Protein AF-I7ZUE5-F1 (afdb_monomer_lite)

Secondary structure (DSSP, 8-state):
-HHHHHHHHHHHHHHHHHHHHHHHHHHHHHHHHHHHHHT-----GGGTTSHHHHHHHHHHHHHHHHHHS---------SS-HHHHHHHHHHS--HHHHHHHHHHHHHHHHHHHHHHHHHHHHHHHHHHHHHHHHHHHHHHHTTPPP-HHHHHHHHHHHHHHHHHHHHHHHHHTT-

Radius of gyration: 24.79 Å; chains: 1; bounding box: 54×38×72 Å

Organism: Aspergillus oryzae (strain 3.042) (NCBI:txid1160506)

Sequence (175 aa):
MVDRLVGSIDTLQVNAARALRVAEIINDYRTLLVHIARHNVQIPTEDYHEEAYKEIRDGLAAAQALMSANYNPIVASAQSNTETEKAELKRYGDPLYQLARRILIICRTILDASARRFQAHRIYLRVAVARRWVIARQDILRGARPGIQHTASLIAVGNTFRQVNRALYFQICKH

Structure (mmCIF, N/CA/C/O backbone):
data_AF-I7ZUE5-F1
#
_entry.id   AF-I7ZUE5-F1
#
loop_
_atom_site.group_PDB
_atom_site.id
_atom_site.type_symbol
_atom_site.label_atom_id
_atom_site.label_alt_id
_atom_site.label_comp_id
_atom_site.label_asym_id
_atom_site.label_entity_id
_atom_site.label_seq_id
_atom_site.pdbx_PDB_ins_code
_atom_site.Cartn_x
_atom_site.Cartn_y
_atom_site.Cartn_z
_atom_site.occupancy
_atom_site.B_iso_or_equiv
_atom_site.auth_seq_id
_atom_site.auth_comp_id
_atom_site.auth_asym_id
_atom_site.auth_atom_id
_atom_site.pdbx_PDB_model_num
ATOM 1 N N . MET A 1 1 ? 35.327 -12.422 -38.710 1.00 49.00 1 MET A N 1
ATOM 2 C CA . MET A 1 1 ? 33.894 -12.697 -38.995 1.00 49.00 1 MET A CA 1
ATOM 3 C C . MET A 1 1 ? 33.211 -13.367 -37.804 1.00 49.00 1 MET A C 1
ATOM 5 O O . MET A 1 1 ? 32.130 -12.927 -37.440 1.00 49.00 1 MET A O 1
ATOM 9 N N . VAL A 1 2 ? 33.868 -14.334 -37.149 1.00 50.28 2 VAL A N 1
ATOM 10 C CA . VAL A 1 2 ? 33.399 -14.998 -35.915 1.00 50.28 2 VAL A CA 1
ATOM 11 C C . VAL A 1 2 ? 33.222 -14.018 -34.740 1.00 50.28 2 VAL A C 1
ATOM 13 O O . VAL A 1 2 ? 32.155 -14.003 -34.141 1.00 50.28 2 VAL A O 1
ATOM 16 N N . ASP A 1 3 ? 34.161 -13.092 -34.506 1.00 46.91 3 ASP A N 1
ATOM 17 C CA . ASP A 1 3 ? 34.048 -12.104 -33.408 1.00 46.91 3 ASP A CA 1
ATOM 18 C C . ASP A 1 3 ? 32.844 -11.156 -33.520 1.00 46.91 3 ASP A C 1
ATOM 20 O O . ASP A 1 3 ? 32.281 -10.730 -32.514 1.00 46.91 3 ASP A O 1
ATOM 24 N N . ARG A 1 4 ? 32.390 -10.845 -34.745 1.00 49.16 4 ARG A N 1
ATOM 25 C CA . ARG A 1 4 ? 31.177 -10.028 -34.946 1.00 49.16 4 ARG A CA 1
ATOM 26 C C . ARG A 1 4 ? 29.900 -10.810 -34.642 1.00 49.16 4 ARG A C 1
ATOM 28 O O . ARG A 1 4 ? 28.925 -10.213 -34.198 1.00 49.16 4 ARG A O 1
ATOM 35 N N . LEU A 1 5 ? 29.900 -12.122 -34.883 1.00 47.94 5 LEU A N 1
ATOM 36 C CA . LEU A 1 5 ? 28.777 -13.002 -34.557 1.00 47.94 5 LEU A CA 1
ATOM 37 C C . LEU A 1 5 ? 28.704 -13.250 -33.046 1.00 47.94 5 LEU A C 1
ATOM 39 O O . LEU A 1 5 ? 27.622 -13.138 -32.481 1.00 47.94 5 LEU A O 1
ATOM 43 N N . VAL A 1 6 ? 29.846 -13.473 -32.388 1.00 55.06 6 VAL A N 1
ATOM 44 C CA . VAL A 1 6 ? 29.937 -13.616 -30.924 1.00 55.06 6 VAL A CA 1
ATOM 45 C C . VAL A 1 6 ? 29.474 -12.334 -30.221 1.00 55.06 6 VAL A C 1
ATOM 47 O O . VAL A 1 6 ? 28.550 -12.386 -29.415 1.00 55.06 6 VAL A O 1
ATOM 50 N N . GLY A 1 7 ? 29.967 -11.158 -30.632 1.00 57.81 7 GLY A N 1
ATOM 51 C CA . GLY A 1 7 ? 29.498 -9.881 -30.075 1.00 57.81 7 GLY A CA 1
ATOM 52 C C . GLY A 1 7 ? 28.004 -9.595 -30.326 1.00 57.81 7 GLY A C 1
ATOM 53 O O . GLY A 1 7 ? 27.335 -8.950 -29.513 1.00 57.81 7 GLY A O 1
ATOM 54 N N . SER A 1 8 ? 27.439 -10.101 -31.428 1.00 56.16 8 SER A N 1
ATOM 55 C CA . SER A 1 8 ? 26.000 -9.997 -31.710 1.00 56.16 8 SER A CA 1
ATOM 56 C C . SER A 1 8 ? 25.156 -10.948 -30.852 1.00 56.16 8 SER A C 1
ATOM 58 O O . SER A 1 8 ? 24.023 -10.609 -30.514 1.00 56.16 8 SER A O 1
ATOM 60 N N . ILE A 1 9 ? 25.676 -12.123 -30.493 1.00 58.72 9 ILE A N 1
ATOM 61 C CA . ILE A 1 9 ? 25.003 -13.086 -29.609 1.00 58.72 9 ILE A CA 1
ATOM 62 C C . ILE A 1 9 ? 25.029 -12.579 -28.160 1.00 58.72 9 ILE A C 1
ATOM 64 O O . ILE A 1 9 ? 23.986 -12.563 -27.504 1.00 58.72 9 ILE A O 1
ATOM 68 N N . ASP A 1 10 ? 26.162 -12.045 -27.700 1.00 60.12 10 ASP A N 1
ATOM 69 C CA . ASP A 1 10 ? 26.307 -11.512 -26.338 1.00 60.12 10 ASP A CA 1
ATOM 70 C C . ASP A 1 10 ? 25.385 -10.308 -26.093 1.00 60.12 10 ASP A C 1
ATOM 72 O O . ASP A 1 10 ? 24.738 -10.182 -25.049 1.00 60.12 10 ASP A O 1
ATOM 76 N N . THR A 1 11 ? 25.248 -9.426 -27.086 1.00 62.75 11 THR A N 1
ATOM 77 C CA . THR A 1 11 ? 24.328 -8.282 -27.005 1.00 62.75 11 THR A CA 1
ATOM 78 C C . THR A 1 11 ? 22.857 -8.700 -27.034 1.00 62.75 11 THR A C 1
ATOM 80 O O . THR A 1 11 ? 22.044 -8.099 -26.325 1.00 62.75 11 THR A O 1
ATOM 83 N N . LEU A 1 12 ? 22.492 -9.737 -27.795 1.00 65.50 12 LEU A N 1
ATOM 84 C CA . LEU A 1 12 ? 21.147 -10.323 -27.758 1.00 65.50 12 LEU A CA 1
ATOM 85 C C . LEU A 1 12 ? 20.842 -10.932 -26.384 1.00 65.50 12 LEU A C 1
ATOM 87 O O . LEU A 1 12 ? 19.768 -10.678 -25.837 1.00 65.50 12 LEU A O 1
ATOM 91 N N . GLN A 1 13 ? 21.797 -11.647 -25.789 1.00 67.81 13 GLN A N 1
ATOM 92 C CA . GLN A 1 13 ? 21.647 -12.256 -24.469 1.00 67.81 13 GLN A CA 1
ATOM 93 C C . GLN A 1 13 ? 21.510 -11.206 -23.355 1.00 67.81 13 GLN A C 1
ATOM 95 O O . GLN A 1 13 ? 20.609 -11.303 -22.520 1.00 67.81 13 GLN A O 1
ATOM 100 N N . VAL A 1 14 ? 22.334 -10.152 -23.364 1.00 71.56 14 VAL A N 1
ATOM 101 C CA . VAL A 1 14 ? 22.237 -9.046 -22.393 1.00 71.56 14 VAL A CA 1
ATOM 102 C C . VAL A 1 14 ? 20.907 -8.302 -22.526 1.00 71.56 14 VAL A C 1
ATOM 104 O O . VAL A 1 14 ? 20.291 -7.940 -21.522 1.00 71.56 14 VAL A O 1
ATOM 107 N N . ASN A 1 15 ? 20.422 -8.087 -23.749 1.00 72.44 15 ASN A N 1
ATOM 108 C CA . ASN A 1 15 ? 19.129 -7.441 -23.969 1.00 72.44 15 ASN A CA 1
ATOM 109 C C . ASN A 1 15 ? 17.957 -8.327 -23.526 1.00 72.44 15 ASN A C 1
ATOM 111 O O . ASN A 1 15 ? 17.015 -7.814 -22.923 1.00 72.44 15 ASN A O 1
ATOM 115 N N . ALA A 1 16 ? 18.034 -9.641 -23.752 1.00 74.31 16 ALA A N 1
ATOM 116 C CA . ALA A 1 16 ? 17.057 -10.600 -23.243 1.00 74.31 16 ALA A CA 1
ATOM 117 C C . ALA A 1 16 ? 17.033 -10.623 -21.705 1.00 74.31 16 ALA A C 1
ATOM 119 O O . ALA A 1 16 ? 15.961 -10.532 -21.109 1.00 74.31 16 ALA A O 1
ATOM 120 N N . ALA A 1 17 ? 18.199 -10.634 -21.052 1.00 78.88 17 ALA A N 1
ATOM 121 C CA . ALA A 1 17 ? 18.302 -10.559 -19.594 1.00 78.88 17 ALA A CA 1
ATOM 122 C C . ALA A 1 17 ? 17.715 -9.248 -19.034 1.00 78.88 17 ALA A C 1
ATOM 124 O O . ALA A 1 17 ? 16.997 -9.251 -18.034 1.00 78.88 17 ALA A O 1
ATOM 125 N N . ARG A 1 18 ? 17.958 -8.115 -19.706 1.00 77.31 18 ARG A N 1
ATOM 126 C CA . ARG A 1 18 ? 17.361 -6.819 -19.340 1.00 77.31 18 ARG A CA 1
ATOM 127 C C . ARG A 1 18 ? 15.842 -6.817 -19.510 1.00 77.31 18 ARG A C 1
ATOM 129 O O . ARG A 1 18 ? 15.144 -6.296 -18.644 1.00 77.31 18 ARG A O 1
ATOM 136 N N . ALA A 1 19 ? 15.326 -7.403 -20.589 1.00 75.38 19 ALA A N 1
ATOM 137 C CA . ALA A 1 19 ? 13.889 -7.526 -20.821 1.00 75.38 19 ALA A CA 1
ATOM 138 C C . ALA A 1 19 ? 13.216 -8.415 -19.763 1.00 75.38 19 ALA A C 1
ATOM 140 O O . ALA A 1 19 ? 12.170 -8.041 -19.231 1.00 75.38 19 ALA A O 1
ATOM 141 N N . LEU A 1 20 ? 13.849 -9.535 -19.397 1.00 83.50 20 LEU A N 1
ATOM 142 C CA . LEU A 1 20 ? 13.395 -10.397 -18.307 1.00 83.50 20 LEU A CA 1
ATOM 143 C C . LEU A 1 20 ? 13.330 -9.624 -16.985 1.00 83.50 20 LEU A C 1
ATOM 145 O O . LEU A 1 20 ? 12.303 -9.642 -16.313 1.00 83.50 20 LEU A O 1
ATOM 149 N N . ARG A 1 21 ? 14.377 -8.856 -16.659 1.00 83.12 21 ARG A N 1
ATOM 150 C CA . ARG A 1 21 ? 14.407 -8.036 -15.442 1.00 83.12 21 ARG A CA 1
ATOM 151 C C . ARG A 1 21 ? 13.282 -7.003 -15.397 1.00 83.12 21 ARG A C 1
ATOM 153 O O . ARG A 1 21 ? 12.681 -6.788 -14.347 1.00 83.12 21 ARG A O 1
ATOM 160 N N . VAL A 1 22 ? 12.981 -6.359 -16.526 1.00 81.44 22 VAL A N 1
ATOM 161 C CA . VAL A 1 22 ? 11.832 -5.446 -16.631 1.00 81.44 22 VAL A CA 1
ATOM 162 C C . VAL A 1 22 ? 10.527 -6.199 -16.363 1.00 81.44 22 VAL A C 1
ATOM 164 O O . VAL A 1 22 ? 9.699 -5.716 -15.592 1.00 81.44 22 VAL A O 1
ATOM 167 N N . ALA A 1 23 ? 10.351 -7.387 -16.946 1.00 83.00 23 ALA A N 1
ATOM 168 C CA . ALA A 1 23 ? 9.158 -8.203 -16.740 1.00 83.00 23 ALA A CA 1
ATOM 169 C C . ALA A 1 23 ? 8.977 -8.616 -15.267 1.00 83.00 23 ALA A C 1
ATOM 171 O O . ALA A 1 23 ? 7.876 -8.469 -14.738 1.00 83.00 23 ALA A O 1
ATOM 172 N N . GLU A 1 24 ? 10.046 -9.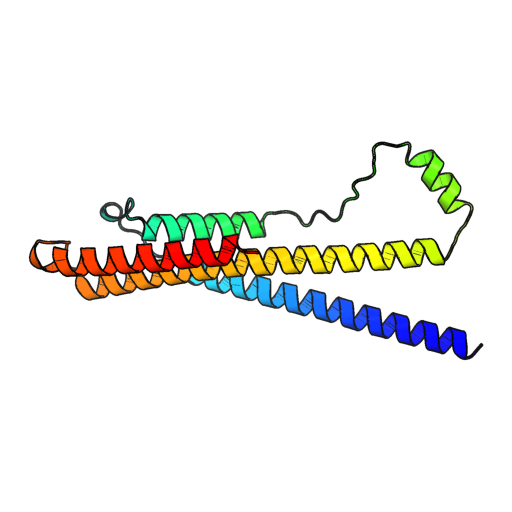044 -14.588 1.00 88.44 24 GLU A N 1
ATOM 173 C CA . GLU A 1 24 ? 10.044 -9.367 -13.151 1.00 88.44 24 GLU A CA 1
ATOM 174 C C . GLU A 1 24 ? 9.600 -8.171 -12.301 1.00 88.44 24 GLU A C 1
ATOM 176 O O . GLU A 1 24 ? 8.690 -8.281 -11.480 1.00 88.44 24 GLU A O 1
ATOM 181 N N . ILE A 1 25 ? 10.203 -6.998 -12.524 1.00 87.12 25 ILE A N 1
ATOM 182 C CA . ILE A 1 25 ? 9.883 -5.785 -11.759 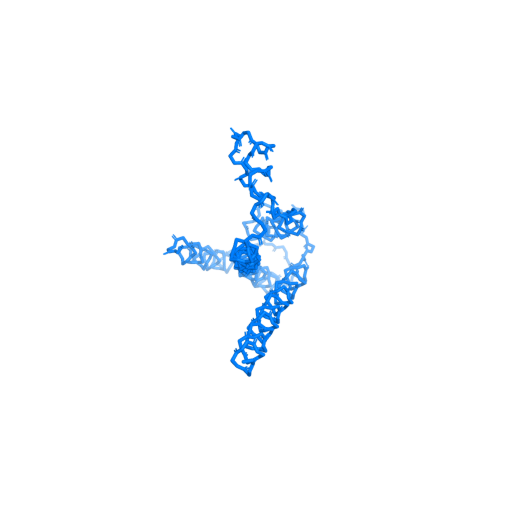1.00 87.12 25 ILE A CA 1
ATOM 183 C C . ILE A 1 25 ? 8.422 -5.384 -11.966 1.00 87.12 25 ILE A C 1
ATOM 185 O O . ILE A 1 25 ? 7.739 -5.039 -11.000 1.00 87.12 25 ILE A O 1
ATOM 189 N N . ILE A 1 26 ? 7.932 -5.440 -13.207 1.00 84.31 26 ILE A N 1
ATOM 190 C CA . ILE A 1 26 ? 6.540 -5.115 -13.527 1.00 84.31 26 ILE A CA 1
ATOM 191 C C . ILE A 1 26 ? 5.586 -6.135 -12.894 1.00 84.31 26 ILE A C 1
ATOM 193 O O . ILE A 1 26 ? 4.530 -5.746 -12.392 1.00 84.31 26 ILE A O 1
ATOM 197 N N . ASN A 1 27 ? 5.931 -7.424 -12.896 1.00 87.75 27 ASN A N 1
ATOM 198 C CA . ASN A 1 27 ? 5.122 -8.460 -12.259 1.00 87.75 27 ASN A CA 1
ATOM 199 C C . ASN A 1 27 ? 5.018 -8.252 -10.741 1.00 87.75 27 ASN A C 1
ATOM 201 O O . ASN A 1 27 ? 3.916 -8.255 -10.187 1.00 87.75 27 ASN A O 1
ATOM 205 N N . ASP A 1 28 ? 6.144 -7.995 -10.077 1.00 88.94 28 ASP A N 1
ATOM 206 C CA . ASP A 1 28 ? 6.181 -7.706 -8.641 1.00 88.94 28 ASP A CA 1
ATOM 207 C C . ASP A 1 28 ? 5.385 -6.439 -8.308 1.00 88.94 28 ASP A C 1
ATOM 209 O O . ASP A 1 28 ? 4.617 -6.403 -7.345 1.00 88.94 28 ASP A O 1
ATOM 213 N N . TYR A 1 29 ? 5.511 -5.406 -9.142 1.00 88.19 29 TYR A N 1
ATOM 214 C CA . TYR A 1 29 ? 4.733 -4.178 -9.029 1.00 88.19 29 TYR A CA 1
ATOM 215 C C . TYR A 1 29 ? 3.218 -4.433 -9.127 1.00 88.19 29 TYR A C 1
ATOM 217 O O . TYR A 1 29 ? 2.468 -4.008 -8.248 1.00 88.19 29 TYR A O 1
ATOM 225 N N . ARG A 1 30 ? 2.757 -5.175 -10.145 1.00 86.75 30 ARG A N 1
ATOM 226 C CA . ARG A 1 30 ? 1.338 -5.554 -10.284 1.00 86.75 30 ARG A CA 1
ATOM 227 C C . ARG A 1 30 ? 0.846 -6.360 -9.085 1.00 86.75 30 ARG A C 1
ATOM 229 O O . ARG A 1 30 ? -0.253 -6.114 -8.595 1.00 86.75 30 ARG A O 1
ATOM 236 N N . THR A 1 31 ? 1.670 -7.279 -8.589 1.00 91.81 31 THR A N 1
ATOM 237 C CA . THR A 1 31 ? 1.360 -8.089 -7.406 1.00 91.81 31 THR A CA 1
ATOM 238 C C . THR A 1 31 ? 1.138 -7.199 -6.180 1.00 91.81 31 THR A C 1
ATOM 240 O O . THR A 1 31 ? 0.120 -7.332 -5.500 1.00 91.81 31 THR A O 1
ATOM 243 N N . LEU A 1 32 ? 2.018 -6.219 -5.938 1.00 90.50 32 LEU A N 1
ATOM 244 C CA . LEU A 1 32 ? 1.857 -5.248 -4.848 1.00 90.50 32 LEU A CA 1
ATOM 245 C C . LEU A 1 32 ? 0.550 -4.453 -4.959 1.00 90.50 32 LEU A C 1
ATOM 247 O O . LEU A 1 32 ? -0.148 -4.300 -3.959 1.00 90.50 32 LEU A O 1
ATOM 251 N N . LEU A 1 33 ? 0.182 -3.991 -6.156 1.00 87.56 33 LEU A N 1
ATOM 252 C CA . LEU A 1 33 ? -1.074 -3.262 -6.370 1.00 87.56 33 LEU A CA 1
ATOM 253 C C . LEU A 1 33 ? -2.309 -4.103 -6.029 1.00 87.56 33 LEU A C 1
ATOM 255 O O . LEU A 1 33 ? -3.222 -3.614 -5.363 1.00 87.56 33 LEU A O 1
ATOM 259 N N . VAL A 1 34 ? -2.319 -5.380 -6.425 1.00 89.44 34 VAL A N 1
ATOM 260 C CA . VAL A 1 34 ? -3.399 -6.313 -6.068 1.00 89.44 34 VAL A CA 1
ATOM 261 C C . VAL A 1 34 ? -3.488 -6.478 -4.550 1.00 89.44 34 VAL A C 1
ATOM 263 O O . VAL A 1 34 ? -4.586 -6.458 -3.994 1.00 89.44 34 VAL A O 1
ATOM 266 N N . HIS A 1 35 ? -2.354 -6.605 -3.858 1.00 88.62 35 HIS A N 1
ATOM 267 C CA . HIS A 1 35 ? -2.344 -6.704 -2.398 1.00 88.62 35 HIS A CA 1
ATOM 268 C C . HIS A 1 35 ? -2.838 -5.427 -1.711 1.00 88.62 35 HIS A C 1
ATOM 270 O O . HIS A 1 35 ? -3.611 -5.524 -0.760 1.00 88.62 35 HIS A O 1
ATOM 276 N N . ILE A 1 36 ? -2.466 -4.247 -2.213 1.00 89.12 36 ILE A N 1
ATOM 277 C CA . ILE A 1 36 ? -2.967 -2.966 -1.698 1.00 89.12 36 ILE A CA 1
ATOM 278 C C . ILE A 1 36 ? -4.493 -2.898 -1.829 1.00 89.12 36 ILE A C 1
ATOM 280 O O . ILE A 1 36 ? -5.174 -2.575 -0.858 1.00 89.12 36 ILE A O 1
ATOM 284 N N . ALA A 1 37 ? -5.045 -3.279 -2.985 1.00 88.00 37 ALA A N 1
ATOM 285 C CA . ALA A 1 37 ? -6.490 -3.273 -3.214 1.00 88.00 37 ALA A CA 1
ATOM 286 C C . ALA A 1 37 ? -7.258 -4.206 -2.254 1.00 88.00 37 ALA A C 1
ATOM 288 O O . ALA A 1 37 ? -8.360 -3.873 -1.819 1.00 88.00 37 ALA A O 1
ATOM 289 N N . ARG A 1 38 ? -6.669 -5.346 -1.859 1.00 89.19 38 ARG A N 1
ATOM 290 C CA . ARG A 1 38 ? -7.270 -6.284 -0.886 1.00 89.19 38 ARG A CA 1
ATOM 291 C C . ARG A 1 38 ? -7.407 -5.709 0.524 1.00 89.19 38 ARG A C 1
ATOM 293 O O . ARG A 1 38 ? -8.166 -6.248 1.323 1.00 89.19 38 ARG A O 1
ATOM 300 N N . HIS A 1 39 ? -6.676 -4.648 0.854 1.00 85.50 39 HIS A N 1
ATOM 301 C CA . HIS A 1 39 ? -6.783 -3.985 2.152 1.00 85.50 39 HIS A CA 1
ATOM 302 C C . HIS A 1 39 ? -7.927 -2.971 2.230 1.00 85.50 39 HIS A C 1
ATOM 304 O O . HIS A 1 39 ? -8.079 -2.328 3.267 1.00 85.50 39 HIS A O 1
ATOM 310 N N . ASN A 1 40 ? -8.742 -2.842 1.180 1.00 81.81 40 ASN A N 1
ATOM 311 C CA . ASN A 1 40 ? -9.943 -2.024 1.224 1.00 81.81 40 ASN A CA 1
ATOM 312 C C . ASN A 1 40 ? -10.910 -2.525 2.313 1.00 81.81 40 ASN A C 1
ATOM 314 O O . ASN A 1 40 ? -11.172 -3.724 2.433 1.00 81.81 40 ASN A O 1
ATOM 318 N N . VAL A 1 41 ? -11.426 -1.604 3.125 1.00 80.69 41 VAL A N 1
ATOM 319 C CA . VAL A 1 41 ? -12.289 -1.901 4.277 1.00 80.69 41 VAL A CA 1
ATOM 320 C C . VAL A 1 41 ? -13.539 -1.048 4.185 1.00 80.69 41 VAL A C 1
ATOM 322 O O . VAL A 1 41 ? -13.458 0.110 3.788 1.00 80.69 41 VAL A O 1
ATOM 325 N N . GLN A 1 42 ? -14.683 -1.586 4.605 1.00 77.25 42 GLN A N 1
ATOM 326 C CA . GLN A 1 42 ? -15.856 -0.758 4.869 1.00 77.25 42 GLN A CA 1
ATOM 327 C C . GLN A 1 42 ? -15.566 0.141 6.074 1.00 77.25 42 GLN A C 1
ATOM 329 O O . GLN A 1 42 ? -15.270 -0.355 7.160 1.00 77.25 42 GLN A O 1
ATOM 334 N N . ILE A 1 43 ? -15.602 1.457 5.863 1.00 78.56 43 ILE A N 1
ATOM 335 C CA . ILE A 1 43 ? -15.299 2.457 6.890 1.00 78.56 43 ILE A CA 1
ATOM 336 C C . ILE A 1 43 ? -16.630 2.950 7.466 1.00 78.56 43 ILE A C 1
ATOM 338 O O . ILE A 1 43 ? -17.400 3.561 6.722 1.00 78.56 43 ILE A O 1
ATOM 342 N N . PRO A 1 44 ? -16.924 2.706 8.756 1.00 76.75 44 PRO A N 1
ATOM 343 C CA . PRO A 1 44 ? -18.096 3.280 9.405 1.00 76.75 44 PRO A CA 1
ATOM 344 C C . PRO A 1 44 ? -18.022 4.810 9.400 1.00 76.75 44 PRO A C 1
ATOM 346 O O . PRO A 1 44 ? -16.956 5.379 9.635 1.00 76.75 44 PRO A O 1
ATOM 349 N N . THR A 1 45 ? -19.151 5.485 9.174 1.00 74.44 45 THR A N 1
ATOM 350 C CA . THR A 1 45 ? -19.218 6.957 9.103 1.00 74.44 45 THR A CA 1
ATOM 351 C C . THR A 1 45 ? -18.699 7.629 10.379 1.00 74.44 45 THR A C 1
ATOM 353 O O . THR A 1 45 ? -18.031 8.655 10.304 1.00 74.44 45 THR A O 1
ATOM 356 N N . GLU A 1 46 ? -18.947 7.018 11.541 1.00 74.56 46 GLU A N 1
ATOM 357 C CA . GLU A 1 46 ? -18.516 7.514 12.858 1.00 74.56 46 GLU A CA 1
ATOM 358 C C . GLU A 1 46 ? -16.986 7.491 13.031 1.00 74.56 46 GLU A C 1
ATOM 360 O O . GLU A 1 46 ? -16.412 8.391 13.637 1.00 74.56 46 GLU A O 1
ATOM 365 N N . ASP A 1 47 ? -16.310 6.510 12.427 1.00 78.50 47 ASP A N 1
ATOM 366 C CA . ASP A 1 47 ? -14.861 6.310 12.540 1.00 78.50 47 ASP A CA 1
ATOM 367 C C . ASP A 1 47 ? -14.091 6.939 11.358 1.00 78.50 47 ASP A C 1
ATOM 369 O O . ASP A 1 47 ? -12.875 6.783 11.229 1.00 78.50 47 ASP A O 1
ATOM 373 N N . TYR A 1 48 ? -14.768 7.678 10.471 1.00 77.44 48 TYR A N 1
ATOM 374 C CA . TYR A 1 48 ? -14.175 8.198 9.234 1.00 77.44 48 TYR A CA 1
ATOM 375 C C . TYR A 1 48 ? -12.939 9.084 9.470 1.00 77.44 48 TYR A C 1
ATOM 377 O O . TYR A 1 48 ? -12.041 9.140 8.619 1.00 77.44 48 TYR A O 1
ATOM 385 N N . HIS A 1 49 ? -12.887 9.777 10.610 1.00 80.38 49 HIS A N 1
ATOM 386 C CA . HIS A 1 49 ? -11.832 10.731 10.951 1.00 80.38 49 HIS A CA 1
ATOM 387 C C . HIS A 1 49 ? -10.581 10.101 11.571 1.00 80.38 49 HIS A C 1
ATOM 389 O O . HIS A 1 49 ? -9.560 10.794 11.650 1.00 80.38 49 HIS A O 1
ATOM 395 N N . GLU A 1 50 ? -10.637 8.824 11.955 1.00 87.06 50 GLU A N 1
ATOM 396 C CA . GLU A 1 50 ? -9.502 8.119 12.547 1.00 87.06 50 GLU A CA 1
ATOM 397 C C . GLU A 1 50 ? -8.324 8.050 11.568 1.00 87.06 50 GLU A C 1
ATOM 399 O O . GLU A 1 50 ? -8.478 7.809 10.364 1.00 87.06 50 GLU A O 1
ATOM 404 N N . GLU A 1 51 ? -7.120 8.260 12.100 1.00 88.25 51 GLU A N 1
ATOM 405 C CA . GLU A 1 51 ? -5.889 8.396 11.313 1.00 88.25 51 GLU A CA 1
ATOM 406 C C . GLU A 1 51 ? -5.617 7.161 10.445 1.00 88.25 51 GLU A C 1
ATOM 408 O O . GLU A 1 51 ? -5.251 7.291 9.280 1.00 88.25 51 GLU A O 1
ATOM 413 N N . ALA A 1 52 ? -5.855 5.958 10.971 1.00 89.00 52 ALA A N 1
ATOM 414 C CA . ALA A 1 52 ? -5.629 4.718 10.232 1.00 89.00 52 ALA A CA 1
ATOM 415 C C . ALA A 1 52 ? -6.602 4.541 9.052 1.00 89.00 52 ALA A C 1
ATOM 417 O O . ALA A 1 52 ? -6.207 4.052 7.995 1.00 89.00 52 ALA A O 1
ATOM 418 N N . TYR A 1 53 ? -7.862 4.967 9.187 1.00 90.75 53 TYR A N 1
ATOM 419 C CA . TYR A 1 53 ? -8.814 4.907 8.075 1.00 90.75 53 TYR A CA 1
ATOM 420 C C . TYR A 1 53 ? -8.488 5.940 6.991 1.00 90.75 53 TYR A C 1
ATOM 422 O O . TYR A 1 53 ? -8.634 5.635 5.806 1.00 90.75 53 TYR A O 1
ATOM 430 N N . LYS A 1 54 ? -7.990 7.126 7.370 1.00 91.06 54 LYS A N 1
ATOM 431 C CA . LYS A 1 54 ? -7.422 8.092 6.412 1.00 91.06 54 LYS A CA 1
ATOM 432 C C . LYS A 1 54 ? -6.239 7.486 5.662 1.00 91.06 54 LYS A C 1
ATOM 434 O O . LYS A 1 54 ? -6.238 7.494 4.440 1.00 91.06 54 LYS A O 1
ATOM 439 N N . GLU A 1 55 ? -5.312 6.862 6.382 1.00 92.62 55 GLU A N 1
ATOM 440 C CA . GLU A 1 55 ? -4.115 6.243 5.808 1.00 92.62 55 GLU A CA 1
ATOM 441 C C . GLU A 1 55 ? -4.441 5.160 4.764 1.00 92.62 55 GLU A C 1
ATOM 443 O O . GLU A 1 55 ? -3.790 5.079 3.722 1.00 92.62 55 GLU A O 1
ATOM 448 N N . ILE A 1 56 ? -5.476 4.346 5.009 1.00 91.94 56 ILE A N 1
ATOM 449 C CA . ILE A 1 56 ? -5.953 3.341 4.044 1.00 91.94 56 ILE A CA 1
ATOM 450 C C . ILE A 1 56 ? -6.506 4.018 2.786 1.00 91.94 56 ILE A C 1
ATOM 452 O O . ILE A 1 56 ? -6.155 3.611 1.678 1.00 91.94 56 ILE A O 1
ATOM 456 N N . ARG A 1 57 ? -7.344 5.053 2.935 1.00 91.38 57 ARG A N 1
ATOM 457 C CA . ARG A 1 57 ? -7.912 5.786 1.790 1.00 91.38 57 ARG A CA 1
ATOM 458 C C . ARG A 1 57 ? -6.828 6.474 0.971 1.00 91.38 57 ARG A C 1
ATOM 460 O O . ARG A 1 57 ? -6.797 6.310 -0.245 1.00 91.38 57 ARG A O 1
ATOM 467 N N . ASP A 1 58 ? -5.914 7.169 1.636 1.00 91.94 58 ASP A N 1
ATOM 468 C CA . ASP A 1 58 ? -4.799 7.863 0.996 1.00 91.94 58 ASP A CA 1
ATOM 469 C C . ASP A 1 58 ? -3.867 6.872 0.297 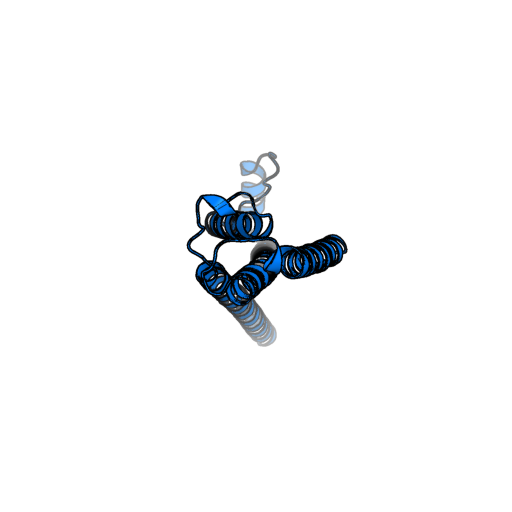1.00 91.94 58 ASP A C 1
ATOM 471 O O . ASP A 1 58 ? -3.396 7.127 -0.809 1.00 91.94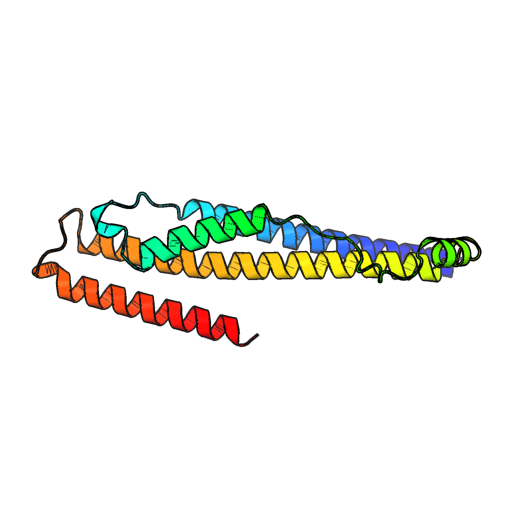 58 ASP A O 1
ATOM 475 N N . GLY A 1 59 ? -3.625 5.707 0.904 1.00 91.62 59 GLY A N 1
ATOM 476 C CA . GLY A 1 59 ? -2.846 4.635 0.294 1.00 91.62 59 GLY A CA 1
ATOM 477 C C . GLY A 1 59 ? -3.510 4.040 -0.950 1.00 91.62 59 GLY A C 1
ATOM 478 O O . GLY A 1 59 ? -2.838 3.843 -1.962 1.00 91.62 59 GLY A O 1
ATOM 479 N N . LEU A 1 60 ? -4.824 3.801 -0.917 1.00 91.75 60 LEU A N 1
ATOM 480 C CA . LEU A 1 60 ? -5.584 3.324 -2.078 1.00 91.75 60 LEU A CA 1
ATOM 481 C C . LEU A 1 60 ? -5.605 4.364 -3.205 1.00 91.75 60 LEU A C 1
ATOM 483 O O . LEU A 1 60 ? -5.334 4.017 -4.354 1.00 91.75 60 LEU A O 1
ATOM 487 N N . ALA A 1 61 ? -5.853 5.634 -2.879 1.00 91.75 61 ALA A N 1
ATOM 488 C CA . ALA A 1 61 ? -5.822 6.732 -3.842 1.00 91.75 61 ALA A CA 1
ATOM 489 C C . ALA A 1 61 ? -4.422 6.909 -4.450 1.00 91.75 61 ALA A C 1
ATOM 491 O O . ALA A 1 61 ? -4.286 7.056 -5.663 1.00 91.75 61 ALA A O 1
ATOM 492 N N . ALA A 1 62 ? -3.364 6.816 -3.638 1.00 90.94 62 ALA A N 1
ATOM 493 C CA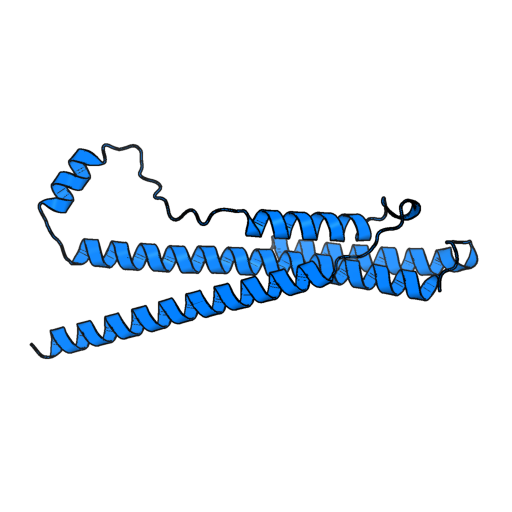 . ALA A 1 62 ? -1.986 6.866 -4.118 1.00 90.94 62 ALA A CA 1
ATOM 494 C C . ALA A 1 62 ? -1.651 5.679 -5.033 1.00 90.94 62 ALA A C 1
ATOM 496 O O . ALA A 1 62 ? -0.991 5.865 -6.053 1.00 90.94 62 ALA A O 1
ATOM 497 N N . ALA A 1 63 ? -2.122 4.469 -4.713 1.00 89.94 63 ALA A N 1
ATOM 498 C CA . ALA A 1 63 ? -1.939 3.301 -5.574 1.00 89.94 63 ALA A CA 1
ATOM 499 C C . ALA A 1 63 ? -2.667 3.467 -6.916 1.00 89.94 63 ALA A C 1
ATOM 501 O O . ALA A 1 63 ? -2.091 3.170 -7.961 1.00 89.94 63 ALA A O 1
ATOM 502 N N . GLN A 1 64 ? -3.892 3.999 -6.904 1.00 89.19 64 GLN A N 1
ATOM 503 C CA . GLN A 1 64 ? -4.639 4.325 -8.121 1.00 89.19 64 GLN A CA 1
ATOM 504 C C . GLN A 1 64 ? -3.931 5.398 -8.954 1.00 89.19 64 GLN A C 1
ATOM 506 O O . GLN A 1 64 ? -3.752 5.207 -10.155 1.00 89.19 64 GLN A O 1
ATOM 511 N N . ALA A 1 65 ? -3.455 6.476 -8.325 1.00 89.12 65 ALA A N 1
ATOM 512 C CA . ALA A 1 65 ? -2.696 7.528 -8.998 1.00 89.12 65 ALA A CA 1
ATOM 513 C C . ALA A 1 65 ? -1.417 6.976 -9.649 1.00 89.12 65 ALA A C 1
ATOM 515 O O . ALA A 1 65 ? -1.086 7.318 -10.784 1.00 89.12 65 ALA A O 1
ATOM 516 N N . LEU A 1 66 ? -0.727 6.072 -8.952 1.00 87.25 66 LEU A N 1
ATOM 517 C CA . LEU A 1 66 ? 0.490 5.418 -9.422 1.00 87.25 66 LEU A CA 1
ATOM 518 C C . LEU A 1 66 ? 0.220 4.425 -10.571 1.00 87.25 66 LEU A C 1
ATOM 520 O O . LEU A 1 66 ? 1.051 4.281 -11.469 1.00 87.25 66 LEU A O 1
ATOM 524 N N . MET A 1 67 ? -0.964 3.804 -10.599 1.00 83.25 67 MET A N 1
ATOM 525 C CA . MET A 1 67 ? -1.451 3.018 -11.739 1.00 83.25 67 MET A CA 1
ATOM 526 C C . MET A 1 67 ? -1.800 3.887 -12.950 1.00 83.25 67 MET A C 1
ATOM 528 O O . MET A 1 67 ? -1.462 3.515 -14.071 1.00 83.25 67 MET A O 1
ATOM 532 N N . SER A 1 68 ? -2.468 5.024 -12.736 1.00 82.12 68 SER A N 1
ATOM 533 C CA . SER A 1 68 ? -2.876 5.942 -13.808 1.00 82.12 68 SER A CA 1
ATOM 534 C C . SER A 1 68 ? -1.737 6.814 -14.334 1.00 82.12 68 SER A C 1
ATOM 536 O O . SER A 1 68 ? -1.867 7.420 -15.395 1.00 82.12 68 SER A O 1
ATOM 538 N N . ALA A 1 69 ? -0.624 6.909 -13.602 1.00 81.00 69 ALA A N 1
ATOM 539 C CA . ALA A 1 69 ? 0.544 7.654 -14.038 1.00 81.00 69 ALA A CA 1
ATOM 540 C C . ALA A 1 69 ? 1.086 7.038 -15.334 1.00 81.00 69 ALA A C 1
ATOM 542 O O . ALA A 1 69 ? 1.625 5.926 -15.330 1.00 81.00 69 ALA A O 1
ATOM 543 N N . ASN A 1 70 ? 0.970 7.765 -16.447 1.00 67.56 70 ASN A N 1
ATOM 544 C CA . ASN A 1 70 ? 1.496 7.307 -17.727 1.00 67.56 70 ASN A CA 1
ATOM 545 C C . ASN A 1 70 ? 2.982 6.963 -17.602 1.00 67.56 70 ASN A C 1
ATOM 547 O O . ASN A 1 70 ? 3.758 7.652 -16.932 1.00 67.56 70 ASN A O 1
ATOM 551 N N . TYR A 1 71 ? 3.390 5.873 -18.248 1.00 60.00 71 TYR A N 1
ATOM 552 C CA . TYR A 1 71 ? 4.796 5.674 -18.559 1.00 60.00 71 TYR A CA 1
ATOM 553 C C . TYR A 1 71 ? 5.187 6.819 -19.490 1.00 60.00 71 TYR A C 1
ATOM 555 O O . TYR A 1 71 ? 4.633 6.916 -20.584 1.00 60.00 71 TYR A O 1
ATOM 563 N N . ASN A 1 72 ? 6.060 7.725 -19.045 1.00 55.28 72 ASN A N 1
ATOM 564 C CA . ASN A 1 72 ? 6.553 8.801 -19.897 1.00 55.28 72 ASN A CA 1
ATOM 565 C C . ASN A 1 72 ? 7.976 8.472 -20.370 1.00 55.28 72 ASN A C 1
ATOM 567 O O . ASN A 1 72 ? 8.949 8.907 -19.752 1.00 55.28 72 ASN A O 1
ATOM 571 N N . PRO A 1 73 ? 8.132 7.697 -21.458 1.00 50.03 73 PRO A N 1
ATOM 572 C CA . PRO A 1 73 ? 9.432 7.474 -22.072 1.00 50.03 73 PRO A CA 1
ATOM 573 C C . PRO A 1 73 ? 9.934 8.689 -22.869 1.00 50.03 73 PRO A C 1
ATOM 575 O O . PRO A 1 73 ? 10.962 8.580 -23.538 1.00 50.03 73 PRO A O 1
ATOM 578 N N . ILE A 1 74 ? 9.236 9.832 -22.863 1.00 47.81 74 ILE A N 1
ATOM 579 C CA . ILE A 1 74 ? 9.546 10.932 -23.775 1.00 47.81 74 ILE A CA 1
ATOM 580 C C . ILE A 1 74 ? 10.648 11.824 -23.198 1.00 47.81 74 ILE A C 1
ATOM 582 O O . ILE A 1 74 ? 10.477 12.528 -22.207 1.00 47.81 74 ILE A O 1
ATOM 586 N N . VAL A 1 75 ? 11.796 11.717 -23.874 1.00 47.00 75 VAL A N 1
ATOM 587 C CA . VAL A 1 75 ? 12.808 12.735 -24.182 1.00 47.00 75 VAL A CA 1
ATOM 588 C C . VAL A 1 75 ? 12.540 14.075 -23.485 1.00 47.00 75 VAL A C 1
ATOM 590 O O . VAL A 1 75 ? 11.652 14.822 -23.885 1.00 47.00 75 VAL A O 1
ATOM 593 N N . ALA A 1 76 ? 13.418 14.469 -22.561 1.00 38.56 76 ALA A N 1
ATOM 594 C CA . ALA A 1 76 ? 13.843 15.861 -22.591 1.00 38.56 76 ALA A CA 1
ATOM 595 C C . ALA A 1 76 ? 14.583 16.030 -23.925 1.00 38.56 76 ALA A C 1
ATOM 597 O O . ALA A 1 76 ? 15.805 15.928 -23.995 1.00 38.56 76 ALA A O 1
ATOM 598 N N . SER A 1 77 ? 13.833 16.172 -25.022 1.00 42.12 77 SER A N 1
ATOM 599 C CA . SER A 1 77 ? 14.357 16.910 -26.148 1.00 42.12 77 SER A CA 1
ATOM 600 C C . SER A 1 77 ? 14.455 18.295 -25.560 1.00 42.12 77 SER A C 1
ATOM 602 O O . SER A 1 77 ? 13.435 18.964 -25.377 1.00 42.12 77 SER A O 1
ATOM 604 N N . ALA A 1 78 ? 15.671 18.679 -25.178 1.00 39.00 78 ALA A N 1
ATOM 605 C CA . ALA A 1 78 ? 16.004 20.082 -25.144 1.00 39.00 78 ALA A CA 1
ATOM 606 C C . ALA A 1 78 ? 15.327 20.706 -26.369 1.00 39.00 78 ALA A C 1
ATOM 608 O O . ALA A 1 78 ? 15.411 20.164 -27.477 1.00 39.00 78 ALA A O 1
ATOM 609 N N . GLN A 1 79 ? 14.561 21.764 -26.135 1.00 42.69 79 GLN A N 1
ATOM 610 C CA . GLN A 1 79 ? 14.063 22.654 -27.170 1.00 42.69 79 GLN A CA 1
ATOM 611 C C . GLN A 1 79 ? 15.280 23.284 -27.860 1.00 42.69 79 GLN A C 1
ATOM 613 O O . GLN A 1 79 ? 15.645 24.423 -27.612 1.00 42.69 79 GLN A O 1
ATOM 618 N N . SER A 1 80 ? 15.958 22.484 -28.670 1.00 44.50 80 SER A N 1
ATOM 619 C CA . SER A 1 80 ? 17.092 22.826 -29.502 1.00 44.50 80 SER A CA 1
ATOM 620 C C . SER A 1 80 ? 16.875 22.049 -30.789 1.00 44.50 80 SER A C 1
ATOM 622 O O . SER A 1 80 ? 17.150 20.858 -30.869 1.00 44.50 80 SER A O 1
ATOM 624 N N . ASN A 1 81 ? 16.217 22.706 -31.743 1.00 47.19 81 ASN A N 1
ATOM 625 C CA . ASN A 1 81 ? 16.298 22.470 -33.185 1.00 47.19 81 ASN A CA 1
ATOM 626 C C . ASN A 1 81 ? 16.511 21.002 -33.610 1.00 47.19 81 ASN A C 1
ATOM 628 O O . ASN A 1 81 ? 17.491 20.635 -34.252 1.00 47.19 81 ASN A O 1
ATOM 632 N N . THR A 1 82 ? 15.549 20.145 -33.259 1.00 55.75 82 THR A N 1
ATOM 633 C CA . THR A 1 82 ? 15.644 18.694 -33.490 1.00 55.75 82 THR A CA 1
ATOM 634 C C . THR A 1 82 ? 15.603 18.277 -34.963 1.00 55.75 82 THR A C 1
ATOM 636 O O . THR A 1 82 ? 15.889 17.121 -35.257 1.00 55.75 82 THR A O 1
ATOM 639 N N . GLU A 1 83 ? 15.254 19.163 -35.898 1.00 56.25 83 GLU A N 1
ATOM 640 C CA . GLU A 1 83 ? 15.221 18.845 -37.332 1.00 56.25 83 GLU A CA 1
ATOM 641 C C . GLU A 1 83 ? 16.600 18.910 -37.991 1.00 56.25 83 GLU A C 1
ATOM 643 O O . GLU A 1 83 ? 16.921 18.030 -38.789 1.00 56.25 83 GLU A O 1
ATOM 648 N N . THR A 1 84 ? 17.454 19.858 -37.600 1.00 54.03 84 THR A N 1
ATOM 649 C CA . THR A 1 84 ? 18.831 19.965 -38.109 1.00 54.03 84 THR A CA 1
ATOM 650 C C . THR A 1 84 ? 19.735 18.902 -37.488 1.00 54.03 84 THR A C 1
ATOM 652 O O . THR A 1 84 ? 20.439 18.198 -38.206 1.00 54.03 84 THR A O 1
ATOM 655 N N . GLU A 1 85 ? 19.611 18.661 -36.180 1.00 55.12 85 GLU A N 1
ATOM 656 C CA . GLU A 1 85 ? 20.411 17.649 -35.474 1.00 55.12 85 GLU A CA 1
ATOM 657 C C . GLU A 1 85 ? 20.006 16.211 -35.875 1.00 55.12 85 GLU A C 1
ATOM 659 O O . GLU A 1 85 ? 20.856 15.338 -36.059 1.00 55.12 85 GLU A O 1
ATOM 664 N N . LYS A 1 86 ? 18.708 15.950 -36.130 1.00 54.03 86 LYS A N 1
ATOM 665 C CA . LYS A 1 86 ? 18.251 14.672 -36.719 1.00 54.03 86 LYS A CA 1
ATOM 666 C C . LYS A 1 86 ? 18.663 14.504 -38.176 1.00 54.03 86 LYS A C 1
ATOM 668 O O . LYS A 1 86 ? 18.821 13.360 -38.598 1.00 54.03 86 LYS A O 1
ATOM 673 N N . ALA A 1 87 ? 18.766 15.577 -38.957 1.00 54.44 87 ALA A N 1
ATOM 674 C CA . ALA A 1 87 ? 19.218 15.493 -40.344 1.00 54.44 87 ALA A CA 1
ATOM 675 C C . ALA A 1 87 ? 20.717 15.160 -40.417 1.00 54.44 87 ALA A C 1
ATOM 677 O O . ALA A 1 87 ? 21.116 14.341 -41.244 1.00 54.44 87 ALA A O 1
ATOM 678 N N . GLU A 1 88 ? 21.520 15.698 -39.499 1.00 55.44 88 GLU A N 1
ATOM 679 C CA . GLU A 1 88 ? 22.953 15.406 -39.377 1.00 55.44 88 GLU A CA 1
ATOM 680 C C . GLU A 1 88 ? 23.215 13.989 -38.829 1.00 55.44 88 GLU A C 1
ATOM 682 O O . GLU A 1 88 ? 23.999 13.239 -39.413 1.00 55.44 88 GLU A O 1
ATOM 687 N N . LEU A 1 89 ? 22.461 13.548 -37.812 1.00 53.06 89 LEU A N 1
ATOM 688 C CA . LEU A 1 89 ? 22.529 12.183 -37.257 1.00 53.06 89 LEU A CA 1
ATOM 689 C C . LEU A 1 89 ? 21.885 11.106 -38.151 1.00 53.06 89 LEU A C 1
ATOM 691 O O . LEU A 1 89 ? 22.184 9.925 -38.003 1.00 53.06 89 LEU A O 1
ATOM 695 N N . LYS A 1 90 ? 20.991 11.470 -39.082 1.00 52.88 90 LYS A N 1
ATOM 696 C CA . LYS A 1 90 ? 20.525 10.556 -40.146 1.00 52.88 90 LYS A CA 1
ATOM 697 C C . LYS A 1 90 ? 21.538 10.436 -41.283 1.00 52.88 90 LYS A C 1
ATOM 699 O O . LYS A 1 90 ? 21.551 9.406 -41.952 1.00 52.88 90 LYS A O 1
ATOM 704 N N . ARG A 1 91 ? 22.352 11.473 -41.516 1.00 50.81 91 ARG A N 1
ATOM 705 C CA . ARG A 1 91 ? 23.384 11.490 -42.563 1.00 50.81 91 ARG A CA 1
ATOM 706 C C . ARG A 1 91 ? 24.557 10.573 -42.232 1.00 50.81 91 ARG A C 1
ATOM 708 O O . ARG A 1 91 ? 25.091 9.942 -43.137 1.00 50.81 91 ARG A O 1
ATOM 715 N N . TYR A 1 92 ? 24.899 10.445 -40.954 1.00 47.34 92 TYR A N 1
ATOM 716 C CA . TYR A 1 92 ? 25.803 9.413 -40.456 1.00 47.34 92 TYR A CA 1
ATOM 717 C C . TYR A 1 92 ? 24.980 8.345 -39.743 1.00 47.34 92 TYR A C 1
ATOM 719 O O . TYR A 1 92 ? 24.650 8.484 -38.571 1.00 47.34 92 TYR A O 1
ATOM 727 N N . GLY A 1 93 ? 24.623 7.277 -40.459 1.00 55.72 93 GLY A N 1
ATOM 728 C CA . GLY A 1 93 ? 23.994 6.076 -39.907 1.00 55.72 93 GLY A CA 1
ATOM 729 C C . GLY A 1 93 ? 24.938 5.319 -38.976 1.00 55.72 93 GLY A C 1
ATOM 730 O O . GLY A 1 93 ? 25.280 4.175 -39.250 1.00 55.72 93 GLY A O 1
ATOM 731 N N . ASP A 1 94 ? 25.384 5.972 -37.907 1.00 64.56 94 ASP A N 1
ATOM 732 C CA . ASP A 1 94 ? 26.430 5.485 -37.032 1.00 64.56 94 ASP A CA 1
ATOM 733 C C . ASP A 1 94 ? 25.828 4.417 -36.103 1.00 64.56 94 ASP A C 1
ATOM 735 O O . ASP A 1 94 ? 24.991 4.733 -35.239 1.00 64.56 94 ASP A O 1
ATOM 739 N N . PRO A 1 95 ? 26.183 3.127 -36.272 1.00 69.81 95 PRO A N 1
ATOM 740 C CA . PRO A 1 95 ? 25.592 2.044 -35.490 1.00 69.81 95 PRO A CA 1
ATOM 741 C C . PRO A 1 95 ? 25.844 2.218 -33.984 1.00 69.81 95 PRO A C 1
ATOM 743 O O . PRO A 1 95 ? 25.053 1.740 -33.167 1.00 69.81 95 PRO A O 1
ATOM 746 N N . LEU A 1 96 ? 26.881 2.975 -33.610 1.00 71.94 96 LEU A N 1
ATOM 747 C CA . LEU A 1 96 ? 27.205 3.316 -32.229 1.00 71.94 96 LEU A CA 1
ATOM 748 C C . LEU A 1 96 ? 26.138 4.211 -31.572 1.00 71.94 96 LEU A C 1
ATOM 750 O O . LEU A 1 96 ? 25.725 3.941 -30.444 1.00 71.94 96 LEU A O 1
ATOM 754 N N . TYR A 1 97 ? 25.628 5.227 -32.279 1.00 72.38 97 TYR A N 1
ATOM 755 C CA . TYR A 1 97 ? 24.599 6.130 -31.746 1.00 72.38 97 TYR A CA 1
ATOM 756 C C . TYR A 1 97 ? 23.253 5.413 -31.573 1.00 72.38 97 TYR A C 1
ATOM 758 O O . TYR A 1 97 ? 22.572 5.571 -30.556 1.00 72.38 97 TYR A O 1
ATOM 766 N N . GLN A 1 98 ? 22.881 4.550 -32.526 1.00 71.38 98 GLN A N 1
ATOM 767 C CA . GLN A 1 98 ? 21.676 3.725 -32.397 1.00 71.38 98 GLN A CA 1
ATOM 768 C C . GLN A 1 98 ? 21.779 2.738 -31.230 1.00 71.38 98 GLN A C 1
ATOM 770 O O . GLN A 1 98 ? 20.810 2.567 -30.485 1.00 71.38 98 GLN A O 1
ATOM 775 N N . LEU A 1 99 ? 22.946 2.115 -31.035 1.00 70.75 99 LEU A N 1
ATOM 776 C CA . LEU A 1 99 ? 23.186 1.212 -29.912 1.00 70.75 99 LEU A CA 1
ATOM 777 C C . LEU A 1 99 ? 23.115 1.957 -28.571 1.00 70.75 99 LEU A C 1
ATOM 779 O O . LEU A 1 99 ? 22.397 1.518 -27.670 1.00 70.75 99 LEU A O 1
ATOM 783 N N . ALA A 1 100 ? 23.775 3.112 -28.462 1.00 75.75 100 ALA A N 1
ATOM 784 C CA . ALA A 1 100 ? 23.739 3.956 -27.269 1.00 75.75 100 ALA A CA 1
ATOM 785 C C . ALA A 1 100 ? 22.305 4.386 -26.922 1.00 75.75 100 ALA A C 1
ATOM 787 O O . ALA A 1 100 ? 21.878 4.264 -25.772 1.00 75.75 100 ALA A O 1
ATOM 788 N N . ARG A 1 101 ? 21.512 4.793 -27.922 1.00 76.94 101 ARG A N 1
ATOM 789 C CA . ARG A 1 101 ? 20.104 5.166 -27.735 1.00 76.94 101 ARG A CA 1
ATOM 790 C C . ARG A 1 101 ? 19.250 3.989 -27.256 1.00 76.94 101 ARG A C 1
ATOM 792 O O . ARG A 1 101 ? 18.430 4.162 -26.357 1.00 76.94 101 ARG A O 1
ATOM 799 N N . ARG A 1 102 ? 19.449 2.787 -27.810 1.00 77.38 102 ARG A N 1
ATOM 800 C CA . ARG A 1 102 ? 18.741 1.565 -27.375 1.00 77.38 102 ARG A CA 1
ATOM 801 C C . ARG A 1 102 ? 19.075 1.208 -25.929 1.00 77.38 102 ARG A C 1
ATOM 803 O O . ARG A 1 102 ? 18.166 0.933 -25.150 1.00 77.38 102 ARG A O 1
ATOM 810 N N . ILE A 1 103 ? 20.355 1.262 -25.560 1.00 75.00 103 ILE A N 1
ATOM 811 C CA . ILE A 1 103 ? 20.807 1.012 -24.186 1.00 75.00 103 ILE A CA 1
ATOM 812 C C . ILE A 1 103 ? 20.192 2.040 -23.228 1.00 75.00 103 ILE A C 1
ATOM 814 O O . ILE A 1 103 ? 19.633 1.650 -22.203 1.00 75.00 103 ILE A O 1
ATOM 818 N N . LEU A 1 104 ? 20.221 3.328 -23.584 1.00 79.56 104 LEU A N 1
ATOM 819 C CA . LEU A 1 104 ? 19.672 4.408 -22.763 1.00 79.56 104 LEU A CA 1
ATOM 820 C C . LEU A 1 104 ? 18.171 4.224 -22.491 1.00 79.56 104 LEU A C 1
ATOM 822 O O . LEU A 1 104 ? 17.740 4.345 -21.345 1.00 79.56 104 LEU A O 1
ATOM 826 N N . ILE A 1 105 ? 17.384 3.890 -23.521 1.00 80.00 105 ILE A N 1
ATOM 827 C CA . ILE A 1 105 ? 15.937 3.656 -23.386 1.00 80.00 105 ILE A CA 1
ATOM 828 C C . ILE A 1 105 ? 15.661 2.488 -22.428 1.00 80.00 105 ILE A C 1
ATOM 830 O O . ILE A 1 105 ? 14.800 2.598 -21.551 1.00 80.00 105 ILE A O 1
ATOM 834 N N . ILE A 1 106 ? 16.407 1.385 -22.544 1.00 77.88 106 ILE A N 1
ATOM 835 C CA . ILE A 1 106 ? 16.229 0.210 -21.677 1.00 77.88 106 ILE A CA 1
ATOM 836 C C . ILE A 1 106 ? 16.585 0.547 -20.225 1.00 77.88 106 ILE A C 1
ATOM 838 O O . ILE A 1 106 ? 15.795 0.266 -19.324 1.00 77.88 106 ILE A O 1
ATOM 842 N N . CYS A 1 107 ? 17.729 1.197 -19.986 1.00 79.88 107 CYS A N 1
ATOM 843 C CA . CYS A 1 107 ? 18.138 1.604 -18.640 1.00 79.88 107 CYS A CA 1
ATOM 844 C C . CYS A 1 107 ? 17.100 2.530 -17.991 1.00 79.88 107 CYS A C 1
ATOM 846 O O . CYS A 1 107 ? 16.743 2.336 -16.831 1.00 79.88 107 CYS A O 1
ATOM 848 N N . ARG A 1 108 ? 16.556 3.491 -18.748 1.00 79.50 108 ARG A N 1
ATOM 849 C CA . ARG A 1 108 ? 15.490 4.389 -18.277 1.00 79.50 108 ARG A CA 1
ATOM 850 C C . ARG A 1 108 ? 14.236 3.615 -17.870 1.00 79.50 108 ARG A C 1
ATOM 852 O O . ARG A 1 108 ? 13.677 3.878 -16.811 1.00 79.50 108 ARG A O 1
ATOM 859 N N . THR A 1 109 ? 13.843 2.640 -18.688 1.00 81.62 109 THR A N 1
ATOM 860 C CA . THR A 1 109 ? 12.681 1.781 -18.425 1.00 81.62 109 THR A CA 1
ATOM 861 C C . THR A 1 109 ? 12.853 0.993 -17.128 1.00 81.62 109 THR A C 1
ATOM 863 O O . THR A 1 109 ? 11.939 0.940 -16.309 1.00 81.62 109 THR A O 1
ATOM 866 N N . ILE A 1 110 ? 14.041 0.424 -16.905 1.00 83.56 110 ILE A N 1
ATOM 867 C CA . ILE A 1 110 ? 14.360 -0.322 -15.680 1.00 83.56 110 ILE A CA 1
ATOM 868 C C . ILE A 1 110 ? 14.318 0.594 -14.452 1.00 83.56 110 ILE A C 1
ATOM 870 O O . ILE A 1 110 ? 13.766 0.205 -13.421 1.00 83.56 110 ILE A O 1
ATOM 874 N N . LEU A 1 111 ? 14.886 1.799 -14.551 1.00 85.00 111 LEU A N 1
ATOM 875 C CA . LEU A 1 111 ? 14.903 2.764 -13.450 1.00 85.00 111 LEU A CA 1
ATOM 876 C C . LEU A 1 111 ? 13.490 3.219 -13.072 1.00 85.00 111 LEU A C 1
ATOM 878 O O . LEU A 1 111 ? 13.140 3.180 -11.895 1.00 85.00 111 LEU A O 1
ATOM 882 N N . ASP A 1 112 ? 12.662 3.579 -14.055 1.00 84.31 112 ASP A N 1
ATOM 883 C CA . ASP A 1 112 ? 11.274 3.985 -13.812 1.00 84.31 112 ASP A CA 1
ATOM 884 C C . ASP A 1 112 ? 10.449 2.841 -13.200 1.00 84.31 112 ASP A C 1
ATOM 886 O O . ASP A 1 112 ? 9.790 3.025 -12.175 1.00 84.31 112 ASP A O 1
ATOM 890 N N . ALA A 1 113 ? 10.554 1.627 -13.751 1.00 83.44 113 ALA A N 1
ATOM 891 C CA . ALA A 1 113 ? 9.858 0.459 -13.215 1.00 83.44 113 ALA A CA 1
ATOM 892 C C . ALA A 1 113 ? 10.286 0.155 -11.766 1.00 83.44 113 ALA A C 1
ATOM 894 O O . ALA A 1 113 ? 9.446 -0.150 -10.915 1.00 83.44 113 ALA A O 1
ATOM 895 N N . SER A 1 114 ? 11.582 0.282 -11.465 1.00 86.25 114 SER A N 1
ATOM 896 C CA . SER A 1 114 ? 12.122 0.088 -10.114 1.00 86.25 114 SER A CA 1
ATOM 897 C C . SER A 1 114 ? 11.597 1.143 -9.138 1.00 86.25 114 SER A C 1
ATOM 899 O O . SER A 1 114 ? 11.189 0.799 -8.027 1.00 86.25 114 SER A O 1
ATOM 901 N N . ALA A 1 115 ? 11.542 2.410 -9.558 1.00 87.44 115 ALA A N 1
ATOM 902 C CA . ALA A 1 115 ? 11.001 3.503 -8.756 1.00 87.44 115 ALA A CA 1
ATOM 903 C C . ALA A 1 115 ? 9.509 3.295 -8.446 1.00 87.44 115 ALA A C 1
ATOM 905 O O . ALA A 1 115 ? 9.106 3.388 -7.285 1.00 87.44 115 ALA A O 1
ATOM 906 N N . ARG A 1 116 ? 8.699 2.924 -9.446 1.00 87.62 116 ARG A N 1
ATOM 907 C CA . ARG A 1 116 ? 7.270 2.611 -9.259 1.00 87.62 116 ARG A CA 1
ATOM 908 C C . ARG A 1 116 ? 7.055 1.428 -8.323 1.00 87.62 116 ARG A C 1
ATOM 910 O O . ARG A 1 116 ? 6.209 1.501 -7.435 1.00 87.62 116 ARG A O 1
ATOM 917 N N . ARG A 1 117 ? 7.841 0.355 -8.469 1.00 89.25 117 ARG A N 1
ATOM 918 C CA . ARG A 1 117 ? 7.802 -0.793 -7.550 1.00 89.25 117 ARG A CA 1
ATOM 919 C C . ARG A 1 117 ? 8.117 -0.364 -6.120 1.00 89.25 117 ARG A C 1
ATOM 921 O O . ARG A 1 117 ? 7.411 -0.763 -5.198 1.00 89.25 117 ARG A O 1
ATOM 928 N N . PHE A 1 118 ? 9.162 0.437 -5.927 1.00 90.19 118 PHE A N 1
ATOM 929 C CA . PHE A 1 118 ? 9.545 0.923 -4.605 1.00 90.19 118 PHE A CA 1
ATOM 930 C C . PHE A 1 118 ? 8.449 1.799 -3.984 1.00 90.19 118 PHE A C 1
ATOM 932 O O . PHE A 1 118 ? 8.077 1.603 -2.827 1.00 90.19 118 PHE A O 1
ATOM 939 N N . GLN A 1 119 ? 7.862 2.710 -4.763 1.00 90.12 119 GLN A N 1
ATOM 940 C CA . GLN A 1 119 ? 6.723 3.521 -4.329 1.00 90.12 119 GLN A CA 1
ATOM 941 C C . GLN A 1 119 ? 5.503 2.659 -3.968 1.00 90.12 119 GLN A C 1
ATOM 943 O O . GLN A 1 119 ? 4.922 2.848 -2.900 1.00 90.12 119 GLN A O 1
ATOM 948 N N . ALA A 1 120 ? 5.153 1.667 -4.792 1.00 90.88 120 ALA A N 1
ATOM 949 C CA . ALA A 1 120 ? 4.075 0.725 -4.493 1.00 90.88 120 ALA A CA 1
ATOM 950 C C . ALA A 1 120 ? 4.344 -0.058 -3.203 1.00 90.88 120 ALA A C 1
ATOM 952 O O . ALA A 1 120 ? 3.455 -0.214 -2.371 1.00 90.88 120 ALA A O 1
ATOM 953 N N . HIS A 1 121 ? 5.583 -0.499 -2.984 1.00 92.50 121 HIS A N 1
ATOM 954 C CA . HIS A 1 121 ? 5.959 -1.203 -1.763 1.00 92.50 121 HIS A CA 1
ATOM 955 C C . HIS A 1 121 ? 5.804 -0.321 -0.515 1.00 92.50 121 HIS A C 1
ATOM 957 O O . HIS A 1 121 ? 5.259 -0.763 0.495 1.00 92.50 121 HIS A O 1
ATOM 963 N N . ARG A 1 122 ? 6.201 0.955 -0.595 1.00 90.94 122 ARG A N 1
ATOM 964 C CA . ARG A 1 122 ? 5.981 1.935 0.482 1.00 90.94 122 ARG A CA 1
ATOM 965 C C . ARG A 1 122 ? 4.499 2.108 0.807 1.00 90.94 122 ARG A C 1
ATOM 967 O O . ARG A 1 122 ? 4.130 2.117 1.979 1.00 90.94 122 ARG A O 1
ATOM 974 N N . ILE A 1 123 ? 3.657 2.237 -0.220 1.00 91.94 123 ILE A N 1
ATOM 975 C CA . ILE A 1 123 ? 2.201 2.335 -0.052 1.00 91.94 123 ILE A CA 1
ATOM 976 C C . ILE A 1 123 ? 1.667 1.070 0.626 1.00 91.94 123 ILE A C 1
ATOM 978 O O . ILE A 1 123 ? 0.932 1.171 1.605 1.00 91.94 123 ILE A O 1
ATOM 982 N N . TYR A 1 124 ? 2.086 -0.109 0.161 1.00 92.88 124 TYR A N 1
ATOM 983 C CA . TYR A 1 124 ? 1.696 -1.388 0.748 1.00 92.88 124 TYR A CA 1
ATOM 984 C C . TYR A 1 124 ? 2.004 -1.460 2.245 1.00 92.88 124 TYR A C 1
ATOM 986 O O . TYR A 1 124 ? 1.117 -1.798 3.023 1.00 92.88 124 TYR A O 1
ATOM 994 N N . LEU A 1 125 ? 3.216 -1.092 2.673 1.00 92.25 125 LEU A N 1
ATOM 995 C CA . LEU A 1 125 ? 3.587 -1.134 4.091 1.00 92.25 125 LEU A CA 1
ATOM 996 C C . LEU A 1 125 ? 2.721 -0.200 4.950 1.00 92.25 125 LEU A C 1
ATOM 998 O O . LEU A 1 125 ? 2.251 -0.616 6.010 1.00 92.25 125 LEU A O 1
ATOM 1002 N N . ARG A 1 126 ? 2.458 1.026 4.480 1.00 91.88 126 ARG A N 1
ATOM 1003 C CA . ARG A 1 126 ? 1.587 1.991 5.178 1.00 91.88 126 ARG A CA 1
ATOM 1004 C C . ARG A 1 126 ? 0.167 1.451 5.339 1.00 91.88 126 ARG A C 1
ATOM 1006 O O . ARG A 1 126 ? -0.368 1.403 6.447 1.00 91.88 126 ARG A O 1
ATOM 1013 N N . VAL A 1 127 ? -0.413 0.960 4.244 1.00 92.75 127 VAL A N 1
ATOM 1014 C CA . VAL A 1 127 ? -1.767 0.391 4.233 1.00 92.75 127 VAL A CA 1
ATOM 1015 C C . VAL A 1 127 ? -1.844 -0.873 5.095 1.00 92.75 127 VAL A C 1
ATOM 1017 O O . VAL A 1 127 ? -2.813 -1.051 5.830 1.00 92.75 127 VAL A O 1
ATOM 1020 N N . ALA A 1 128 ? -0.824 -1.733 5.072 1.00 92.38 128 ALA A N 1
ATOM 1021 C CA . ALA A 1 128 ? -0.782 -2.950 5.877 1.00 92.38 128 ALA A CA 1
ATOM 1022 C C . ALA A 1 128 ? -0.731 -2.650 7.384 1.00 92.38 128 ALA A C 1
ATOM 1024 O O . ALA A 1 128 ? -1.415 -3.314 8.166 1.00 92.38 128 ALA A O 1
ATOM 1025 N N . VAL A 1 129 ? 0.038 -1.642 7.809 1.00 93.75 129 VAL A N 1
ATOM 1026 C CA . VAL A 1 129 ? 0.078 -1.204 9.215 1.00 93.75 129 VAL A CA 1
ATOM 1027 C C . VAL A 1 129 ? -1.265 -0.618 9.646 1.00 93.75 129 VAL A C 1
ATOM 1029 O O . VAL A 1 129 ? -1.782 -0.990 10.701 1.00 93.75 129 VAL A O 1
ATOM 1032 N N . ALA A 1 130 ? -1.882 0.219 8.813 1.00 93.25 130 ALA A N 1
ATOM 1033 C CA . ALA A 1 130 ? -3.214 0.749 9.088 1.00 93.25 130 ALA A CA 1
ATOM 1034 C C . ALA A 1 130 ? -4.279 -0.360 9.154 1.00 93.25 130 ALA A C 1
ATOM 1036 O O . ALA A 1 130 ? -5.106 -0.383 10.064 1.00 93.25 130 ALA A O 1
ATOM 1037 N N . ARG A 1 131 ? -4.214 -1.354 8.261 1.00 92.38 131 ARG A N 1
ATOM 1038 C CA . ARG A 1 131 ? -5.102 -2.524 8.285 1.00 92.38 131 ARG A CA 1
ATOM 1039 C C . ARG A 1 131 ? -4.952 -3.333 9.574 1.00 92.38 131 ARG A C 1
ATOM 1041 O O . ARG A 1 131 ? -5.960 -3.774 10.120 1.00 92.38 131 ARG A O 1
ATOM 1048 N N . ARG A 1 132 ? -3.728 -3.509 10.083 1.00 92.56 132 ARG A N 1
ATOM 1049 C CA . ARG A 1 132 ? -3.489 -4.168 11.381 1.00 92.56 132 ARG A CA 1
ATOM 1050 C C . ARG A 1 132 ? -4.132 -3.403 12.535 1.00 92.56 132 ARG A C 1
ATOM 1052 O O . ARG A 1 132 ? -4.729 -4.034 13.399 1.00 92.56 132 ARG A O 1
ATOM 1059 N N . TRP A 1 133 ? -4.057 -2.071 12.530 1.00 94.25 133 TRP A N 1
ATOM 1060 C CA . TRP A 1 133 ? -4.751 -1.244 13.523 1.00 94.25 133 TRP A CA 1
ATOM 1061 C C . TRP A 1 133 ? -6.270 -1.450 13.471 1.00 94.25 133 TRP A C 1
ATOM 1063 O O . TRP A 1 133 ? -6.892 -1.626 14.514 1.00 94.25 133 TRP A O 1
ATOM 1073 N N . VAL A 1 134 ? -6.860 -1.503 12.270 1.00 92.00 134 VAL A N 1
ATOM 1074 C CA . VAL A 1 134 ? -8.306 -1.739 12.098 1.00 92.00 134 VAL A CA 1
ATOM 1075 C C . VAL A 1 134 ? -8.725 -3.087 12.683 1.00 92.00 134 VAL A C 1
ATOM 1077 O O . VAL A 1 134 ? -9.715 -3.148 13.406 1.00 92.00 134 VAL A O 1
ATOM 1080 N N . ILE A 1 135 ? -7.956 -4.148 12.420 1.00 91.88 135 ILE A N 1
ATOM 1081 C CA . ILE A 1 135 ? -8.216 -5.484 12.979 1.00 91.88 135 ILE A CA 1
ATOM 1082 C C . ILE A 1 135 ? -8.128 -5.443 14.511 1.00 91.88 135 ILE A C 1
ATOM 1084 O O . ILE A 1 135 ? -9.075 -5.828 15.187 1.00 91.88 135 ILE A O 1
ATOM 1088 N N . ALA A 1 136 ? -7.056 -4.871 15.067 1.00 92.19 136 ALA A N 1
ATOM 1089 C CA . ALA A 1 136 ? -6.890 -4.761 16.516 1.00 92.19 136 ALA A CA 1
ATOM 1090 C C . ALA A 1 136 ? -8.021 -3.954 17.182 1.00 92.19 136 ALA A C 1
ATOM 1092 O O . ALA A 1 136 ? -8.493 -4.307 18.262 1.00 92.19 136 ALA A O 1
ATOM 1093 N N . ARG A 1 137 ? -8.498 -2.886 16.533 1.00 91.25 137 ARG A N 1
ATOM 1094 C CA . ARG A 1 137 ? -9.663 -2.123 16.995 1.00 91.25 137 ARG A CA 1
ATOM 1095 C C . ARG A 1 137 ? -10.930 -2.978 17.001 1.00 91.25 137 ARG A C 1
ATOM 1097 O O . ARG A 1 137 ? -11.675 -2.927 17.977 1.00 91.25 137 ARG A O 1
ATOM 1104 N N . GLN A 1 138 ? -11.180 -3.740 15.939 1.00 90.56 138 GLN A N 1
ATOM 1105 C CA . GLN A 1 138 ? -12.335 -4.637 15.853 1.00 90.56 138 GLN A CA 1
ATOM 1106 C C . GLN A 1 138 ? -12.288 -5.720 16.936 1.00 90.56 138 GLN A C 1
ATOM 1108 O O . GLN A 1 138 ? -13.313 -5.983 17.559 1.00 90.56 138 GLN A O 1
ATOM 1113 N N . ASP A 1 139 ? -11.108 -6.266 17.229 1.00 91.69 139 ASP A N 1
ATOM 1114 C CA . ASP A 1 139 ? -10.913 -7.276 18.275 1.00 91.69 139 ASP A CA 1
ATOM 1115 C C . ASP A 1 139 ? -11.144 -6.720 19.689 1.00 91.69 139 ASP A C 1
ATOM 1117 O O . ASP A 1 139 ? -11.689 -7.416 20.548 1.00 91.69 139 ASP A O 1
ATOM 1121 N N . ILE A 1 140 ? -10.760 -5.460 19.934 1.00 91.75 140 ILE A N 1
ATOM 1122 C CA . ILE A 1 140 ? -11.025 -4.763 21.204 1.00 91.75 140 ILE A CA 1
ATOM 1123 C C . ILE A 1 140 ? -12.520 -4.503 21.369 1.00 91.75 140 ILE A C 1
ATOM 1125 O O . ILE A 1 140 ? -13.072 -4.734 22.441 1.00 91.75 140 ILE A O 1
ATOM 1129 N N . LEU A 1 141 ? -13.167 -4.001 20.317 1.00 90.25 141 LEU A N 1
ATOM 1130 C CA . LEU A 1 141 ? -14.567 -3.601 20.375 1.00 90.25 141 LEU A CA 1
ATOM 1131 C C . LEU A 1 141 ? -15.524 -4.794 20.315 1.00 90.25 141 LEU A C 1
ATOM 1133 O O . LEU A 1 141 ? -16.618 -4.712 20.860 1.00 90.25 141 LEU A O 1
ATOM 1137 N N . ARG A 1 142 ? -15.152 -5.891 19.644 1.00 88.69 142 ARG A N 1
ATOM 1138 C CA . ARG A 1 142 ? -16.000 -7.078 19.407 1.00 88.69 142 ARG A CA 1
ATOM 1139 C C . ARG A 1 142 ? -17.408 -6.734 18.893 1.00 88.69 142 ARG A C 1
ATOM 1141 O O . ARG A 1 142 ? -18.385 -7.385 19.249 1.00 88.69 142 ARG A O 1
ATOM 1148 N N . GLY A 1 143 ? -17.519 -5.680 18.082 1.00 83.44 143 GLY A N 1
ATOM 1149 C CA . GLY A 1 143 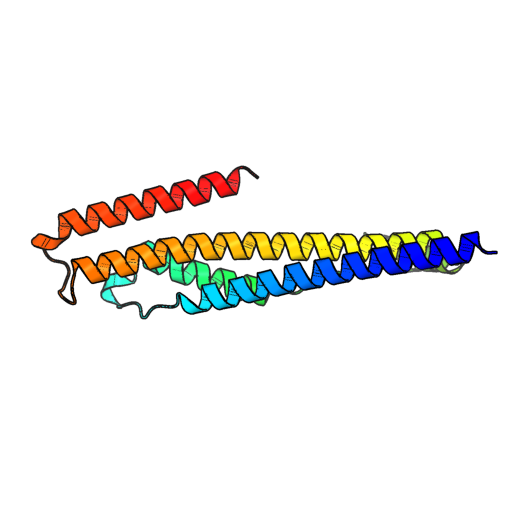? -18.791 -5.160 17.562 1.00 83.44 143 GLY A CA 1
ATOM 1150 C C . GLY A 1 143 ? -19.542 -4.197 18.494 1.00 83.44 143 GLY A C 1
ATOM 1151 O O . GLY A 1 143 ? -20.545 -3.621 18.079 1.00 83.44 143 GLY A O 1
ATOM 1152 N N . ALA A 1 144 ? -19.064 -3.973 19.721 1.00 84.50 144 ALA A N 1
ATOM 1153 C CA . ALA A 1 144 ? -19.590 -2.948 20.615 1.00 84.50 144 ALA A CA 1
ATOM 1154 C C . ALA A 1 144 ? -19.114 -1.546 20.208 1.00 84.50 144 ALA A C 1
ATOM 1156 O O . ALA A 1 144 ? -18.086 -1.365 19.552 1.00 84.50 144 ALA A O 1
ATOM 1157 N N . ARG A 1 145 ? -19.853 -0.521 20.641 1.00 84.06 145 ARG A N 1
ATOM 1158 C CA . ARG A 1 145 ? -19.420 0.868 20.463 1.00 84.06 145 ARG A CA 1
ATOM 1159 C C . ARG A 1 145 ? -18.238 1.197 21.387 1.00 84.06 145 ARG A C 1
ATOM 1161 O O . ARG A 1 145 ? -18.133 0.625 22.479 1.00 84.06 145 ARG A O 1
ATOM 1168 N N . PRO A 1 146 ? -17.353 2.129 20.991 1.00 84.38 146 PRO A N 1
ATOM 1169 C CA . PRO A 1 146 ? -16.313 2.640 21.875 1.00 84.38 146 PRO A CA 1
ATOM 1170 C C . PRO A 1 146 ? -16.928 3.182 23.169 1.00 84.38 146 PRO A C 1
ATOM 1172 O O . PRO A 1 146 ? -17.841 4.001 23.141 1.00 84.38 146 PRO A O 1
ATOM 1175 N N . GLY A 1 147 ? -16.432 2.705 24.306 1.00 86.50 147 GLY A N 1
ATOM 1176 C CA . GLY A 1 147 ? -16.904 3.088 25.633 1.00 86.50 147 GLY A CA 1
ATOM 1177 C C . GLY A 1 147 ? -15.739 3.149 26.612 1.00 86.50 147 GLY A C 1
ATOM 1178 O O . GLY A 1 147 ? -14.629 2.739 26.272 1.00 86.50 147 GLY A O 1
ATOM 1179 N N . ILE A 1 148 ? -15.999 3.625 27.834 1.00 86.56 148 ILE A N 1
ATOM 1180 C CA . ILE A 1 148 ? -14.971 3.889 28.862 1.00 86.56 148 ILE A CA 1
ATOM 1181 C C . ILE A 1 148 ? -14.076 2.663 29.115 1.00 86.56 148 ILE A C 1
ATOM 1183 O O . ILE A 1 148 ? -12.866 2.799 29.280 1.00 86.56 148 ILE A O 1
ATOM 1187 N N . GLN A 1 149 ? -14.658 1.462 29.077 1.00 88.62 149 GLN A N 1
ATOM 1188 C CA . GLN A 1 149 ? -13.951 0.194 29.287 1.00 88.62 149 GLN A CA 1
ATOM 1189 C C . GLN A 1 149 ? -12.915 -0.114 28.191 1.00 88.62 149 GLN A C 1
ATOM 1191 O O . GLN A 1 149 ? -11.918 -0.778 28.455 1.00 88.62 149 GLN A O 1
ATOM 1196 N N . HIS A 1 150 ? -13.117 0.393 26.971 1.00 89.94 150 HIS A N 1
ATOM 1197 C CA . HIS A 1 150 ? -12.238 0.156 25.821 1.00 89.94 150 HIS A CA 1
ATOM 1198 C C . HIS A 1 150 ? -11.188 1.263 25.640 1.00 89.94 150 HIS A C 1
ATOM 1200 O O . HIS A 1 150 ? -10.211 1.073 24.916 1.00 89.94 150 HIS A O 1
ATOM 1206 N N . THR A 1 151 ? -11.367 2.423 26.283 1.00 90.00 151 THR A N 1
ATOM 1207 C CA . THR A 1 151 ? -10.591 3.642 26.013 1.00 90.00 151 THR A CA 1
ATOM 1208 C C . THR A 1 151 ? -9.085 3.436 26.160 1.00 90.00 151 THR A C 1
ATOM 1210 O O . THR A 1 151 ? -8.330 3.810 25.265 1.00 90.00 151 THR A O 1
ATOM 1213 N N . ALA A 1 152 ? -8.632 2.795 27.242 1.00 92.06 152 ALA A N 1
ATOM 1214 C CA . ALA A 1 152 ? -7.204 2.570 27.480 1.00 92.06 152 ALA A CA 1
ATOM 1215 C C . ALA A 1 152 ? -6.564 1.691 26.388 1.00 92.06 152 ALA A C 1
ATOM 1217 O O . ALA A 1 152 ? -5.509 2.032 25.849 1.00 92.06 152 ALA A O 1
ATOM 1218 N N . SER A 1 153 ? -7.230 0.599 26.004 1.00 91.62 153 SER A N 1
ATOM 1219 C CA . SER A 1 153 ? -6.760 -0.312 24.954 1.00 91.62 153 SER A CA 1
ATOM 1220 C C . SER A 1 153 ? -6.750 0.353 23.575 1.00 91.62 153 SER A C 1
ATOM 1222 O O . SER A 1 153 ? -5.799 0.179 22.814 1.00 91.62 153 SER A O 1
ATOM 1224 N N . LEU A 1 154 ? -7.768 1.160 23.261 1.00 91.56 154 LEU A N 1
ATOM 1225 C CA . LEU A 1 154 ? -7.839 1.909 22.004 1.00 91.56 154 LEU A CA 1
ATOM 1226 C C . LEU A 1 154 ? -6.733 2.967 21.898 1.00 91.56 154 LEU A C 1
ATOM 1228 O O . LEU A 1 154 ? -6.107 3.092 20.844 1.00 91.56 154 LEU A O 1
ATOM 1232 N N . ILE A 1 155 ? -6.443 3.683 22.991 1.00 91.75 155 ILE A N 1
ATOM 1233 C CA . ILE A 1 155 ? -5.329 4.640 23.052 1.00 91.75 155 ILE A CA 1
ATOM 1234 C C . ILE A 1 155 ? -3.996 3.922 22.831 1.00 91.75 155 ILE A C 1
ATOM 1236 O O . ILE A 1 155 ? -3.177 4.390 22.038 1.00 91.75 155 ILE A O 1
ATOM 1240 N N . ALA A 1 156 ? -3.781 2.779 23.490 1.00 93.69 156 ALA A N 1
ATOM 1241 C CA . ALA A 1 156 ? -2.554 2.001 23.341 1.00 93.69 156 ALA A CA 1
ATOM 1242 C C . ALA A 1 156 ? -2.328 1.581 21.879 1.00 93.69 156 ALA A C 1
ATOM 1244 O O . ALA A 1 156 ? -1.276 1.871 21.310 1.00 93.69 156 ALA A O 1
ATOM 1245 N N . VAL A 1 157 ? -3.346 0.999 21.237 1.00 93.75 157 VAL A N 1
ATOM 1246 C CA . VAL A 1 157 ? -3.278 0.573 19.831 1.00 93.75 157 VAL A CA 1
ATOM 1247 C C . VAL A 1 157 ? -3.084 1.763 18.879 1.00 93.75 157 VAL A C 1
ATOM 1249 O O . VAL A 1 157 ? -2.283 1.679 17.945 1.00 93.75 157 VAL A O 1
ATOM 1252 N N . GLY A 1 158 ? -3.731 2.906 19.137 1.00 93.25 158 GLY A N 1
ATOM 1253 C CA . GLY A 1 158 ? -3.504 4.151 18.392 1.00 93.25 158 GLY A CA 1
ATOM 1254 C C . GLY A 1 158 ? -2.072 4.685 18.510 1.00 93.25 158 GLY A C 1
ATOM 1255 O O . GLY A 1 158 ? -1.474 5.099 17.514 1.00 93.25 158 GLY A O 1
ATOM 1256 N N . ASN A 1 159 ? -1.479 4.624 19.702 1.00 93.94 159 ASN A N 1
ATOM 1257 C CA . ASN A 1 159 ? -0.092 5.033 19.920 1.00 93.94 159 ASN A CA 1
ATOM 1258 C C . ASN A 1 159 ? 0.897 4.113 19.196 1.00 93.94 159 ASN A C 1
ATOM 1260 O O . ASN A 1 159 ? 1.818 4.611 18.546 1.00 93.94 159 ASN A O 1
ATOM 1264 N N . THR A 1 160 ? 0.677 2.795 19.234 1.00 93.69 160 THR A N 1
ATOM 1265 C CA . THR A 1 160 ? 1.491 1.829 18.485 1.00 93.69 160 THR A CA 1
ATOM 1266 C C . THR A 1 160 ? 1.414 2.084 16.981 1.00 93.69 160 THR A C 1
ATOM 1268 O O . THR A 1 160 ? 2.449 2.125 16.317 1.00 93.69 160 THR A O 1
ATOM 1271 N N . PHE A 1 161 ? 0.217 2.331 16.436 1.00 94.06 161 PHE A N 1
ATOM 1272 C CA . PHE A 1 161 ? 0.056 2.683 15.022 1.00 94.06 161 PHE A CA 1
ATOM 1273 C C . PHE A 1 161 ? 0.864 3.928 14.651 1.00 94.06 161 PHE A C 1
ATOM 1275 O O . PHE A 1 161 ? 1.660 3.879 13.714 1.00 94.06 161 PHE A O 1
ATOM 1282 N N . ARG A 1 162 ? 0.735 5.019 15.417 1.00 92.88 162 ARG A N 1
ATOM 1283 C CA . ARG A 1 162 ? 1.500 6.250 15.168 1.00 92.88 162 ARG A CA 1
ATOM 1284 C C . ARG A 1 162 ? 3.005 6.026 15.242 1.00 92.88 162 ARG A C 1
ATOM 1286 O O . ARG A 1 162 ? 3.728 6.583 14.422 1.00 92.88 162 ARG A O 1
ATOM 1293 N N . GLN A 1 163 ? 3.483 5.232 16.197 1.00 92.94 163 GLN A N 1
ATOM 1294 C CA . GLN A 1 163 ? 4.905 4.924 16.336 1.00 92.94 163 GLN A CA 1
ATOM 1295 C C . GLN A 1 163 ? 5.437 4.170 15.112 1.00 92.94 163 GLN A C 1
ATOM 1297 O O . GLN A 1 163 ? 6.422 4.599 14.511 1.00 92.94 163 GLN A O 1
ATOM 1302 N N . VAL A 1 164 ? 4.765 3.084 14.716 1.00 91.88 164 VAL A N 1
ATOM 1303 C CA . VAL A 1 164 ? 5.162 2.271 13.559 1.00 91.88 164 VAL A CA 1
ATOM 1304 C C . VAL A 1 164 ? 5.064 3.082 12.271 1.00 91.88 164 VAL A C 1
ATOM 1306 O O . VAL A 1 164 ? 5.988 3.052 11.463 1.00 91.88 164 VAL A O 1
ATOM 1309 N N . ASN A 1 165 ? 3.991 3.856 12.090 1.00 89.56 165 ASN A N 1
ATOM 1310 C CA . ASN A 1 165 ? 3.827 4.671 10.892 1.00 89.56 165 ASN A CA 1
ATOM 1311 C C . ASN A 1 165 ? 4.939 5.726 10.789 1.00 89.56 165 ASN A C 1
ATOM 1313 O O . ASN A 1 165 ? 5.566 5.880 9.744 1.00 89.56 165 ASN A O 1
ATOM 1317 N N . ARG A 1 166 ? 5.278 6.395 11.898 1.00 88.56 166 ARG A N 1
ATOM 1318 C CA . ARG A 1 166 ? 6.378 7.371 11.941 1.00 88.56 166 ARG A CA 1
ATOM 1319 C C . ARG A 1 166 ? 7.738 6.724 11.657 1.00 88.56 166 ARG A C 1
ATOM 1321 O O . ARG A 1 166 ? 8.544 7.312 10.941 1.00 88.56 166 ARG A O 1
ATOM 1328 N N . ALA A 1 167 ? 7.975 5.512 12.164 1.00 87.56 167 ALA A N 1
ATOM 1329 C CA . ALA A 1 167 ? 9.181 4.743 11.857 1.00 87.56 167 ALA A CA 1
ATOM 1330 C C . ALA A 1 167 ? 9.266 4.392 10.363 1.00 87.56 167 ALA A C 1
ATOM 1332 O O . ALA A 1 167 ? 10.324 4.572 9.759 1.00 87.56 167 ALA A O 1
ATOM 1333 N N . LEU A 1 168 ? 8.146 3.986 9.747 1.00 85.38 168 LEU A N 1
ATOM 1334 C CA . LEU A 1 168 ? 8.072 3.764 8.303 1.00 85.38 168 LEU A CA 1
ATOM 1335 C C . LEU A 1 168 ? 8.413 5.041 7.532 1.00 85.38 168 LEU A C 1
ATOM 1337 O O . LEU A 1 168 ? 9.281 4.992 6.669 1.00 85.38 168 LEU A O 1
ATOM 1341 N N . TYR A 1 169 ? 7.820 6.191 7.869 1.00 80.38 169 TYR A N 1
ATOM 1342 C CA . TYR A 1 169 ? 8.169 7.467 7.229 1.00 80.38 169 TYR A CA 1
ATOM 1343 C C . TYR A 1 169 ? 9.657 7.811 7.364 1.00 80.38 169 TYR A C 1
ATOM 1345 O O . TYR A 1 169 ? 10.275 8.245 6.396 1.00 80.38 169 TYR A O 1
ATOM 1353 N N . PHE A 1 170 ? 10.255 7.582 8.533 1.00 77.50 170 PHE A N 1
ATOM 1354 C CA . PHE A 1 170 ? 11.659 7.910 8.769 1.00 77.50 170 PHE A CA 1
ATOM 1355 C C . PHE A 1 170 ? 12.621 7.011 7.982 1.00 77.50 170 PHE A C 1
ATOM 1357 O O . PHE A 1 170 ? 13.593 7.492 7.403 1.00 77.50 170 PHE A O 1
ATOM 1364 N N . GLN A 1 171 ? 12.335 5.711 7.914 1.00 69.19 171 GLN A N 1
ATOM 1365 C CA . GLN A 1 171 ? 13.127 4.755 7.136 1.00 69.19 171 GLN A CA 1
ATOM 1366 C C . GLN A 1 171 ? 13.000 4.991 5.627 1.00 69.19 171 GLN A C 1
ATOM 1368 O O . GLN A 1 171 ? 13.906 4.691 4.856 1.00 69.19 171 GLN A O 1
ATOM 1373 N N . ILE A 1 172 ? 11.881 5.578 5.220 1.00 61.19 172 ILE A N 1
ATOM 1374 C CA . ILE A 1 172 ? 11.563 5.899 3.840 1.00 61.19 172 ILE A CA 1
ATOM 1375 C C . ILE A 1 172 ? 12.216 7.212 3.360 1.00 61.19 172 ILE A C 1
ATOM 1377 O O . ILE A 1 172 ? 12.512 7.317 2.175 1.00 61.19 172 ILE A O 1
ATOM 1381 N N . CYS A 1 173 ? 12.437 8.201 4.235 1.00 55.62 173 CYS A N 1
ATOM 1382 C CA . CYS A 1 173 ? 13.057 9.489 3.877 1.00 55.62 173 CYS A CA 1
ATOM 1383 C C . CYS A 1 173 ? 14.598 9.491 3.928 1.00 55.62 173 CYS A C 1
ATOM 1385 O O . CYS A 1 173 ? 15.211 10.508 3.617 1.00 55.62 173 CYS A O 1
ATOM 1387 N N . LYS A 1 174 ? 15.235 8.391 4.352 1.00 48.81 174 LYS A N 1
ATOM 1388 C CA . LYS A 1 174 ? 16.704 8.267 4.441 1.00 48.81 174 LYS A CA 1
ATOM 1389 C C . LYS A 1 174 ? 17.394 7.822 3.140 1.00 48.81 174 LYS A C 1
ATOM 1391 O O . LYS A 1 174 ? 18.618 7.703 3.133 1.00 48.81 174 LYS A O 1
ATOM 1396 N N . HIS A 1 175 ? 16.642 7.583 2.068 1.00 44.03 175 HIS A N 1
ATOM 1397 C CA . HIS A 1 175 ? 17.130 7.124 0.765 1.00 44.03 175 HIS A CA 1
ATOM 1398 C C . HIS A 1 175 ? 16.457 7.906 -0.360 1.00 44.03 175 HIS A C 1
ATOM 1400 O O . HIS A 1 175 ? 17.108 8.058 -1.414 1.00 44.03 175 HIS A O 1
#

Foldseek 3Di:
DVVVVVVVVVVVVVVVVLVVLLVVLVVLLVVLLVLLVVLDDDDDPVCCPPPLNVLSVVLNVQSVVLVPPDPPLDDPPPPDDCPVVVVVCVVPVDVVVVVVVVVVSSVSSSVVSNVSSVSSVLSSVSSVLSSVLVVQVCVLQVPPDDDPVSVVVNVVSSVVSVVVNVVSVVVVVPD

pLDDT: mean 78.1, std 15.6, range [38.56, 94.25]